Protein AF-A0A4V1BXQ0-F1 (afdb_monomer_lite)

pLDDT: mean 83.35, std 16.19, range [37.81, 97.0]

Foldseek 3Di:
DDCVLVVVVVPDDPVLVVQLLVCQVVVNQLCVSQVCCCVPVVDHDHSVSSVVVVVVCVVVVHPSHD

Organism: NCBI:txid638

Structure (mmCIF, N/CA/C/O backbone):
data_AF-A0A4V1BXQ0-F1
#
_entry.id   AF-A0A4V1BXQ0-F1
#
loop_
_atom_site.group_PDB
_atom_site.id
_atom_site.type_symbol
_atom_site.label_atom_id
_atom_site.label_alt_id
_atom_site.label_comp_id
_atom_site.label_asym_id
_atom_site.label_entity_id
_atom_site.label_seq_id
_atom_site.pdbx_PDB_ins_code
_atom_site.Cartn_x
_atom_site.Cartn_y
_atom_site.Cartn_z
_atom_site.occupancy
_atom_site.B_iso_or_equiv
_atom_site.auth_seq_id
_atom_site.auth_comp_id
_atom_site.auth_asym_id
_atom_site.auth_atom_id
_atom_site.pdbx_PDB_model_num
ATOM 1 N N . MET A 1 1 ? 16.626 13.321 0.823 1.00 37.81 1 MET A N 1
ATOM 2 C CA . MET A 1 1 ? 15.976 12.070 1.290 1.00 37.81 1 MET A CA 1
ATOM 3 C C . MET A 1 1 ? 14.563 12.396 1.768 1.00 37.81 1 MET A C 1
ATOM 5 O O . MET A 1 1 ? 14.432 13.147 2.718 1.00 37.81 1 MET A O 1
ATOM 9 N N . ASN A 1 2 ? 13.501 11.933 1.089 1.00 38.28 2 ASN A N 1
ATOM 10 C CA . ASN A 1 2 ? 12.122 12.346 1.411 1.00 38.28 2 ASN A CA 1
ATOM 11 C C . ASN A 1 2 ? 11.358 11.236 2.173 1.00 38.28 2 ASN A C 1
ATOM 13 O O . ASN A 1 2 ? 10.710 10.342 1.602 1.00 38.28 2 ASN A O 1
ATOM 17 N N . THR A 1 3 ? 11.499 11.289 3.499 1.00 46.88 3 THR A N 1
ATOM 18 C CA . THR A 1 3 ? 11.040 10.330 4.527 1.00 46.88 3 THR A CA 1
ATOM 19 C C . THR A 1 3 ? 9.533 10.425 4.825 1.00 46.88 3 THR A C 1
ATOM 21 O O . THR A 1 3 ? 9.000 9.670 5.625 1.00 46.88 3 THR A O 1
ATOM 24 N N . SER A 1 4 ? 8.787 11.294 4.139 1.00 52.38 4 SER A N 1
ATOM 25 C CA . SER A 1 4 ? 7.390 11.594 4.498 1.00 52.38 4 SER A CA 1
ATOM 26 C C . SER A 1 4 ? 6.393 10.446 4.221 1.00 52.38 4 SER A C 1
ATOM 28 O O . SER A 1 4 ? 5.466 10.211 4.992 1.00 52.38 4 SER A O 1
ATOM 30 N N . ALA A 1 5 ? 6.599 9.654 3.159 1.00 50.69 5 ALA A N 1
ATOM 31 C CA . ALA A 1 5 ? 5.671 8.562 2.813 1.00 50.69 5 ALA A CA 1
ATOM 32 C C . ALA A 1 5 ? 5.852 7.282 3.657 1.00 50.69 5 ALA A C 1
ATOM 34 O O . ALA A 1 5 ? 4.895 6.530 3.810 1.00 50.69 5 ALA A O 1
ATOM 35 N N . ARG A 1 6 ? 7.054 7.038 4.210 1.00 49.66 6 ARG A N 1
ATOM 36 C CA . ARG A 1 6 ? 7.290 5.895 5.117 1.00 49.66 6 ARG A CA 1
ATOM 37 C C . ARG A 1 6 ? 6.543 6.110 6.431 1.00 49.66 6 ARG A C 1
ATOM 39 O O . ARG A 1 6 ? 5.865 5.200 6.883 1.00 49.66 6 ARG A O 1
ATOM 46 N N . ASN A 1 7 ? 6.609 7.322 6.985 1.00 53.81 7 ASN A N 1
ATOM 47 C CA . ASN A 1 7 ? 5.998 7.622 8.279 1.00 53.81 7 ASN A CA 1
ATOM 48 C C . ASN A 1 7 ? 4.479 7.428 8.285 1.00 53.81 7 ASN A C 1
ATOM 50 O O . ASN A 1 7 ? 3.969 6.838 9.224 1.00 53.81 7 ASN A O 1
ATOM 54 N N . LYS A 1 8 ? 3.754 7.829 7.232 1.00 52.78 8 LYS A N 1
ATOM 55 C CA . LYS A 1 8 ? 2.287 7.681 7.227 1.00 52.78 8 LYS A CA 1
ATOM 56 C C . LYS A 1 8 ? 1.794 6.236 7.087 1.00 52.78 8 LYS A C 1
ATOM 58 O O . LYS A 1 8 ? 0.745 5.938 7.638 1.00 52.78 8 LYS A O 1
ATOM 63 N N . LEU A 1 9 ? 2.516 5.354 6.382 1.00 58.50 9 LEU A N 1
ATOM 64 C CA . LEU A 1 9 ? 2.131 3.937 6.274 1.00 58.50 9 LEU A CA 1
ATOM 65 C C . LEU A 1 9 ? 2.633 3.107 7.469 1.00 58.50 9 LEU A C 1
ATOM 67 O O . LEU A 1 9 ? 1.927 2.221 7.938 1.00 58.50 9 LEU A O 1
ATOM 71 N N . HIS A 1 10 ? 3.825 3.414 7.997 1.00 55.72 10 HIS A N 1
ATOM 72 C CA . HIS A 1 10 ? 4.348 2.770 9.209 1.00 55.72 10 HIS A CA 1
ATOM 73 C C . HIS A 1 10 ? 3.542 3.105 10.467 1.00 55.72 10 HIS A C 1
ATOM 75 O O . HIS A 1 10 ? 3.497 2.287 11.374 1.00 55.72 10 HIS A O 1
ATOM 81 N N . GLN A 1 11 ? 2.880 4.265 10.506 1.00 56.50 11 GLN A N 1
ATOM 82 C CA . GLN A 1 11 ? 1.944 4.629 11.576 1.00 56.50 11 GLN A CA 1
ATOM 83 C C . GLN A 1 11 ? 0.593 3.901 11.479 1.00 56.50 11 GLN A C 1
ATOM 85 O O . GLN A 1 11 ? -0.236 4.048 12.371 1.00 56.50 11 GLN A O 1
ATOM 90 N N . GLN A 1 12 ? 0.338 3.135 10.411 1.00 66.38 12 GLN A N 1
ATOM 91 C CA . GLN A 1 12 ? -0.871 2.320 10.326 1.00 66.38 12 GLN A CA 1
ATOM 92 C C . GLN A 1 12 ? -0.687 1.006 11.070 1.00 66.38 12 GLN A C 1
ATOM 94 O O . GLN A 1 12 ? 0.420 0.471 11.139 1.00 66.38 12 GLN A O 1
ATOM 99 N N . THR A 1 13 ? -1.794 0.468 11.580 1.00 74.25 13 THR A N 1
ATOM 100 C CA . THR A 1 13 ? -1.812 -0.834 12.246 1.00 74.25 13 THR A CA 1
ATOM 101 C C . THR A 1 13 ? -1.191 -1.912 11.353 1.00 74.25 13 THR A C 1
ATOM 103 O O . THR A 1 13 ? -1.317 -1.875 10.122 1.00 74.25 13 THR A O 1
ATOM 106 N N . THR A 1 14 ? -0.544 -2.906 11.970 1.00 79.81 14 THR A N 1
ATOM 107 C CA . THR A 1 14 ? 0.015 -4.082 11.279 1.00 79.81 14 THR A CA 1
ATOM 108 C C . THR A 1 14 ? -1.013 -4.734 10.347 1.00 79.81 14 THR A C 1
ATOM 110 O O . THR A 1 14 ? -0.673 -5.159 9.243 1.00 79.81 14 THR A O 1
ATOM 113 N N . GLU A 1 15 ? -2.285 -4.723 10.752 1.00 84.44 15 GLU A N 1
ATOM 114 C CA . GLU A 1 15 ? -3.425 -5.213 9.977 1.00 84.44 15 GLU A CA 1
ATOM 115 C C . GLU A 1 15 ? -3.644 -4.433 8.671 1.00 84.44 15 GLU A C 1
ATOM 117 O O . GLU A 1 15 ? -3.762 -5.035 7.604 1.00 84.44 15 GLU A O 1
ATOM 122 N N . THR A 1 16 ? -3.614 -3.097 8.716 1.00 87.44 16 THR A N 1
ATOM 123 C CA . THR A 1 16 ? -3.790 -2.256 7.520 1.00 87.44 16 THR A CA 1
ATOM 124 C C . THR A 1 16 ? -2.700 -2.532 6.489 1.00 87.44 16 THR A C 1
ATOM 126 O O . THR A 1 16 ? -2.963 -2.653 5.291 1.00 87.44 16 THR A O 1
ATOM 129 N N . GLN A 1 17 ? -1.456 -2.665 6.948 1.00 88.00 17 GLN A N 1
ATOM 130 C CA . GLN A 1 17 ? -0.350 -2.971 6.052 1.00 88.00 17 GLN A CA 1
ATOM 131 C C . GLN A 1 17 ? -0.443 -4.387 5.475 1.00 88.00 17 GLN A C 1
ATOM 133 O O . GLN A 1 17 ? -0.121 -4.586 4.303 1.00 88.00 17 GLN A O 1
ATOM 138 N N . ALA A 1 18 ? -0.875 -5.367 6.276 1.00 90.44 18 ALA A N 1
ATOM 139 C CA . ALA A 1 18 ? -1.099 -6.732 5.812 1.00 90.44 18 ALA A CA 1
ATOM 140 C C . ALA A 1 18 ? -2.195 -6.780 4.737 1.00 90.44 18 ALA A C 1
ATOM 142 O O . ALA A 1 18 ? -1.992 -7.404 3.695 1.00 90.44 18 ALA A O 1
ATOM 143 N N . PHE A 1 19 ? -3.295 -6.048 4.938 1.00 92.69 19 PHE A N 1
ATOM 144 C CA . PHE A 1 19 ? -4.355 -5.896 3.943 1.00 92.69 19 PHE A CA 1
ATOM 145 C C . PHE A 1 19 ? -3.819 -5.310 2.631 1.00 92.69 19 PHE A C 1
ATOM 147 O O . PHE A 1 19 ? -4.013 -5.898 1.571 1.00 92.69 19 PHE A O 1
ATOM 154 N N . ILE A 1 20 ? -3.079 -4.197 2.697 1.00 92.88 20 ILE A N 1
ATOM 155 C CA . ILE A 1 20 ? -2.497 -3.556 1.508 1.00 92.88 20 ILE A CA 1
ATOM 156 C C . ILE A 1 20 ? -1.585 -4.524 0.751 1.00 92.88 20 ILE A C 1
ATOM 158 O O . ILE A 1 20 ? -1.721 -4.660 -0.462 1.00 92.88 20 ILE A O 1
ATOM 162 N N . ARG A 1 21 ? -0.670 -5.211 1.447 1.00 92.50 21 ARG A N 1
ATOM 163 C CA . ARG A 1 21 ? 0.256 -6.164 0.816 1.00 92.50 21 ARG A CA 1
ATOM 164 C C . ARG A 1 21 ? -0.483 -7.327 0.156 1.00 92.50 21 ARG A C 1
ATOM 166 O O . ARG A 1 21 ? -0.148 -7.682 -0.970 1.00 92.50 21 ARG A O 1
ATOM 173 N N . LYS A 1 22 ? -1.503 -7.876 0.822 1.00 93.88 22 LYS A N 1
ATOM 174 C CA . LYS A 1 22 ? -2.341 -8.951 0.276 1.00 93.88 22 LYS A CA 1
ATOM 175 C C . LYS A 1 22 ? -3.046 -8.516 -1.008 1.00 93.88 22 LYS A C 1
ATOM 177 O O . LYS A 1 22 ? -3.003 -9.232 -1.997 1.00 93.88 22 LYS A O 1
ATOM 182 N N . GLU A 1 23 ? -3.668 -7.342 -1.010 1.00 95.38 23 GLU A N 1
ATOM 183 C CA . GLU A 1 23 ? -4.407 -6.850 -2.177 1.00 95.38 23 GLU A CA 1
ATOM 184 C C . GLU A 1 23 ? -3.481 -6.509 -3.354 1.00 95.38 23 GLU A C 1
ATOM 186 O O . GLU A 1 23 ? -3.824 -6.781 -4.505 1.00 95.38 23 GLU A O 1
ATOM 191 N N . LEU A 1 24 ? -2.296 -5.953 -3.078 1.00 94.31 24 LEU A N 1
ATOM 192 C CA . LEU A 1 24 ? -1.286 -5.695 -4.107 1.00 94.31 24 LEU A CA 1
ATOM 193 C C . LEU A 1 24 ? -0.769 -6.992 -4.741 1.00 94.31 24 LEU A C 1
ATOM 195 O O . LEU A 1 24 ? -0.630 -7.043 -5.959 1.00 94.31 24 LEU A O 1
ATOM 199 N N . ALA A 1 25 ? -0.570 -8.048 -3.945 1.00 91.81 25 ALA A N 1
ATOM 200 C CA . ALA A 1 25 ? -0.199 -9.371 -4.450 1.00 91.81 25 ALA A CA 1
ATOM 201 C C . ALA A 1 25 ? -1.294 -10.012 -5.326 1.00 91.81 25 ALA A C 1
ATOM 203 O O . ALA A 1 25 ? -0.996 -10.846 -6.172 1.00 91.81 25 ALA A O 1
ATOM 204 N N . LEU A 1 26 ? -2.554 -9.600 -5.156 1.00 93.75 26 LEU A N 1
ATOM 205 C CA . LEU A 1 26 ? -3.678 -9.986 -6.017 1.00 93.75 26 LEU A CA 1
ATOM 206 C C . LEU A 1 26 ? -3.837 -9.063 -7.240 1.00 93.75 26 LEU A C 1
ATOM 208 O O . LEU A 1 26 ? -4.892 -9.063 -7.871 1.00 93.75 26 LEU A O 1
ATOM 212 N N . HIS A 1 27 ? -2.838 -8.226 -7.541 1.00 91.69 27 HIS A N 1
ATOM 213 C CA . HIS A 1 27 ? -2.869 -7.216 -8.605 1.00 91.69 27 HIS A CA 1
ATOM 214 C C . HIS A 1 27 ? -4.068 -6.254 -8.511 1.00 91.69 27 HIS A C 1
ATOM 216 O O . HIS A 1 27 ? -4.529 -5.686 -9.503 1.00 91.69 27 HIS A O 1
ATOM 222 N N . THR A 1 28 ? -4.585 -6.028 -7.298 1.00 94.69 28 THR A N 1
ATOM 223 C CA . THR A 1 28 ? -5.659 -5.056 -7.085 1.00 94.69 28 THR A CA 1
ATOM 224 C C . THR A 1 28 ? -5.096 -3.642 -7.189 1.00 94.69 28 THR A C 1
ATOM 226 O O . THR A 1 28 ? -4.096 -3.299 -6.556 1.00 94.69 28 THR A O 1
ATOM 229 N N . SER A 1 29 ? -5.755 -2.783 -7.971 1.00 95.31 29 SER A N 1
ATOM 230 C CA . SER A 1 29 ? -5.236 -1.438 -8.218 1.00 95.31 29 SER A CA 1
ATOM 231 C C . SER A 1 29 ? -5.212 -0.572 -6.944 1.00 95.31 29 SER A C 1
ATOM 233 O O . SER A 1 29 ? -6.128 -0.641 -6.115 1.00 95.31 29 SER A O 1
ATOM 235 N N . PRO A 1 30 ? -4.237 0.348 -6.803 1.00 95.56 30 PRO A N 1
ATOM 236 C CA . PRO A 1 30 ? -4.174 1.287 -5.681 1.00 95.56 30 PRO A CA 1
ATOM 237 C C . PRO A 1 30 ? -5.443 2.121 -5.450 1.00 95.56 30 PRO A C 1
ATOM 239 O O .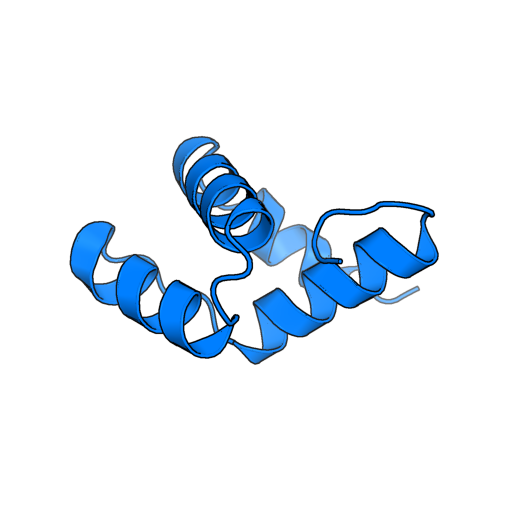 PRO A 1 30 ? -5.722 2.526 -4.323 1.00 95.56 30 PRO A O 1
ATOM 242 N N . ALA A 1 31 ? -6.227 2.392 -6.498 1.00 96.81 31 ALA A N 1
ATOM 243 C CA . ALA A 1 31 ? -7.506 3.089 -6.366 1.00 96.81 31 ALA A CA 1
ATOM 244 C C . ALA A 1 31 ? -8.565 2.217 -5.672 1.00 96.81 31 ALA A C 1
ATOM 246 O O . ALA A 1 31 ? -9.262 2.696 -4.779 1.00 96.81 31 ALA A O 1
ATOM 247 N N . VAL A 1 32 ? -8.636 0.932 -6.031 1.00 97.00 32 VAL A N 1
ATOM 248 C CA . VAL A 1 32 ? -9.562 -0.028 -5.416 1.00 97.00 32 VAL A CA 1
ATOM 249 C C . VAL A 1 32 ? -9.174 -0.298 -3.963 1.00 97.00 32 VAL A C 1
ATOM 251 O O . VAL A 1 32 ? -10.038 -0.249 -3.090 1.00 97.00 32 VAL A O 1
ATOM 254 N N . ILE A 1 33 ? -7.882 -0.490 -3.675 1.00 95.94 33 ILE A N 1
ATOM 255 C CA . ILE A 1 33 ? -7.380 -0.680 -2.301 1.00 95.94 33 ILE A CA 1
ATOM 256 C C . ILE A 1 33 ? -7.734 0.526 -1.424 1.00 95.94 33 ILE A C 1
ATOM 258 O O . ILE A 1 33 ? -8.233 0.358 -0.314 1.00 95.94 33 ILE A O 1
ATOM 262 N N . SER A 1 34 ? -7.531 1.745 -1.935 1.00 95.38 34 SER A N 1
ATOM 263 C CA . SER A 1 34 ? -7.885 2.991 -1.244 1.00 95.38 34 SER A CA 1
ATOM 264 C C . SER A 1 34 ? -9.374 3.042 -0.870 1.00 95.38 34 SER A C 1
ATOM 266 O O . SER A 1 34 ? -9.713 3.349 0.273 1.00 95.38 34 SER A O 1
ATOM 268 N N . GLY A 1 35 ? -10.264 2.673 -1.799 1.00 96.12 35 GLY A N 1
ATOM 269 C CA . GLY A 1 35 ? -11.701 2.581 -1.530 1.00 96.12 35 GLY A CA 1
ATOM 270 C C . GLY A 1 35 ? -12.047 1.494 -0.507 1.00 96.12 35 GLY A C 1
ATOM 271 O O . GLY A 1 35 ? -12.803 1.745 0.430 1.00 96.12 35 GLY A O 1
ATOM 272 N N . ARG A 1 36 ? -11.453 0.301 -0.637 1.00 95.88 36 ARG A N 1
ATOM 273 C CA . ARG A 1 36 ? -11.695 -0.832 0.271 1.00 95.88 36 ARG A CA 1
ATOM 274 C C . ARG A 1 36 ? -11.232 -0.549 1.697 1.00 95.88 36 ARG A C 1
ATOM 276 O O . ARG A 1 36 ? -11.958 -0.883 2.623 1.00 95.88 36 ARG A O 1
ATOM 283 N N . LEU A 1 37 ? -10.085 0.103 1.880 1.00 93.31 37 LEU A N 1
ATOM 284 C CA . LEU A 1 37 ? -9.601 0.520 3.201 1.00 93.31 37 LEU A CA 1
ATOM 285 C C . LEU A 1 37 ? -10.580 1.464 3.897 1.00 93.31 37 LEU A C 1
ATOM 287 O O . LEU A 1 37 ? -10.885 1.277 5.075 1.00 93.31 37 LEU A O 1
ATOM 291 N N . ARG A 1 38 ? -11.125 2.432 3.151 1.00 93.00 38 ARG A N 1
ATOM 292 C CA . ARG A 1 38 ? -12.119 3.367 3.681 1.00 93.00 38 ARG A CA 1
ATOM 293 C C . ARG A 1 38 ? -13.396 2.645 4.105 1.00 93.00 38 ARG A C 1
ATOM 295 O O . ARG A 1 38 ? -13.909 2.927 5.179 1.00 93.00 38 ARG A O 1
ATOM 302 N N . LEU A 1 39 ? -13.897 1.735 3.269 1.00 92.88 39 LEU A N 1
ATOM 303 C CA . LEU A 1 39 ? -15.169 1.048 3.508 1.00 92.88 39 LEU A CA 1
ATOM 304 C C . LEU A 1 39 ? -15.076 -0.043 4.581 1.00 92.88 39 LEU A C 1
ATOM 306 O O . LEU A 1 39 ? -15.971 -0.150 5.408 1.00 92.88 39 LEU A O 1
ATOM 310 N N . LYS A 1 40 ? -14.017 -0.861 4.563 1.00 89.38 40 LYS A N 1
ATOM 311 C CA . LYS A 1 40 ? -13.890 -2.038 5.439 1.00 89.38 40 LYS A CA 1
ATOM 312 C C . LYS A 1 40 ? -13.216 -1.741 6.772 1.00 89.38 40 LYS A C 1
ATOM 314 O O . LYS A 1 40 ? -13.551 -2.374 7.762 1.00 89.38 40 LYS A O 1
ATOM 319 N N . HIS A 1 41 ? -12.262 -0.812 6.788 1.00 85.38 41 HIS A N 1
ATOM 320 C CA . HIS A 1 41 ? -11.418 -0.564 7.958 1.00 85.38 41 HIS A CA 1
ATOM 321 C C . HIS A 1 41 ? -11.589 0.853 8.524 1.00 85.38 41 HIS A C 1
ATOM 323 O O . HIS A 1 41 ? -10.973 1.179 9.531 1.00 85.38 41 HIS A O 1
ATOM 329 N N . GLY A 1 42 ? -12.376 1.727 7.879 1.00 88.19 42 GLY A N 1
ATOM 330 C CA . GLY A 1 42 ? -12.484 3.140 8.270 1.00 88.19 42 GLY A CA 1
ATOM 331 C C . GLY A 1 42 ? -11.177 3.923 8.086 1.00 8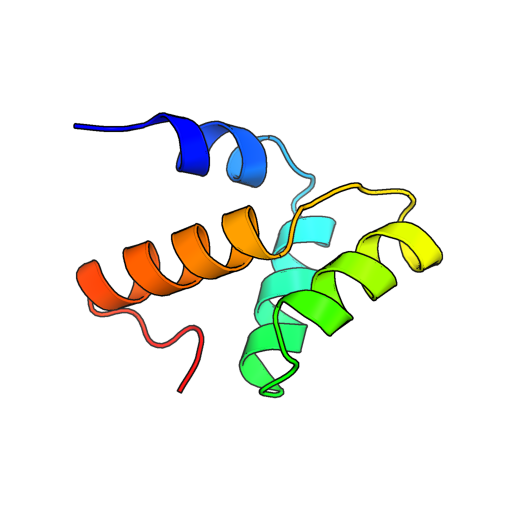8.19 42 GLY A C 1
ATOM 332 O O . GLY A 1 42 ? -11.036 5.040 8.578 1.00 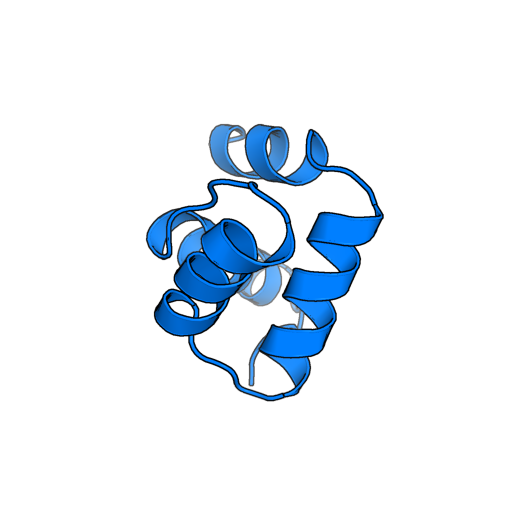88.19 42 GLY A O 1
ATOM 333 N N . VAL A 1 43 ? -10.205 3.348 7.373 1.00 89.69 43 VAL A N 1
ATOM 334 C CA . VAL A 1 43 ? -8.852 3.885 7.250 1.00 89.69 43 VAL A CA 1
ATOM 335 C C . VAL A 1 43 ? -8.699 4.645 5.937 1.00 89.69 43 VAL A C 1
ATOM 337 O O . VAL A 1 43 ? -8.968 4.122 4.855 1.00 89.69 43 VAL A O 1
ATOM 340 N N . TYR A 1 44 ? -8.188 5.875 6.012 1.00 90.06 44 TYR A N 1
ATOM 341 C CA . TYR A 1 44 ? -7.941 6.693 4.830 1.00 90.06 44 TYR A CA 1
ATOM 342 C C . TYR A 1 44 ? -6.483 6.617 4.361 1.00 90.06 44 TYR A C 1
ATOM 344 O O . TYR A 1 44 ? -5.584 7.225 4.942 1.00 90.06 44 TYR A O 1
ATOM 352 N N . VAL A 1 45 ? -6.259 5.920 3.244 1.00 90.44 45 VAL A N 1
ATOM 353 C CA . VAL A 1 45 ? -4.994 5.951 2.493 1.00 90.44 45 VAL A CA 1
ATOM 354 C C . VAL A 1 45 ? -5.290 6.340 1.060 1.00 90.44 45 VAL A C 1
ATOM 356 O O . VAL A 1 45 ? -6.061 5.668 0.381 1.00 90.44 45 VAL A O 1
ATOM 359 N N . SER A 1 46 ? -4.664 7.407 0.565 1.00 92.31 46 SER A N 1
ATOM 360 C CA . SER A 1 46 ? -4.852 7.827 -0.825 1.00 92.31 46 SER A CA 1
ATOM 361 C C . SER A 1 46 ? -4.153 6.887 -1.811 1.00 92.31 46 SER A C 1
ATOM 363 O O . SER A 1 46 ? -3.036 6.426 -1.559 1.00 92.31 46 SER A O 1
ATOM 365 N N . LYS A 1 47 ? -4.745 6.694 -2.999 1.00 93.69 47 LYS A N 1
ATOM 366 C CA . LYS A 1 47 ? -4.119 5.940 -4.106 1.00 93.69 47 LYS A CA 1
ATOM 367 C C . LYS A 1 47 ? -2.694 6.417 -4.422 1.00 93.69 47 LYS A C 1
ATOM 369 O O . LYS A 1 47 ? -1.806 5.607 -4.650 1.00 93.69 47 LYS A O 1
ATOM 374 N N . ASN A 1 48 ? -2.435 7.726 -4.342 1.00 94.06 48 ASN A N 1
ATOM 375 C CA . ASN A 1 48 ? -1.106 8.304 -4.581 1.00 94.06 48 ASN A CA 1
ATOM 376 C C . ASN A 1 48 ? -0.086 7.900 -3.505 1.00 94.06 48 ASN A C 1
ATOM 378 O O . ASN A 1 48 ? 1.109 7.793 -3.779 1.00 94.06 48 ASN A O 1
ATOM 382 N N . THR A 1 49 ? -0.528 7.678 -2.267 1.00 93.06 49 THR A N 1
ATOM 383 C CA . THR A 1 49 ? 0.336 7.150 -1.203 1.00 93.06 49 THR A CA 1
ATOM 384 C C . THR A 1 49 ? 0.705 5.698 -1.477 1.00 93.06 49 THR A C 1
ATOM 386 O O . THR A 1 49 ? 1.880 5.356 -1.377 1.00 93.06 49 THR A O 1
ATOM 389 N N . LEU A 1 50 ? -0.252 4.889 -1.930 1.00 93.56 50 LEU A N 1
ATOM 390 C CA . LEU A 1 50 ? -0.016 3.506 -2.346 1.00 93.56 50 LEU A CA 1
ATOM 391 C C . LEU A 1 50 ? 0.910 3.419 -3.573 1.00 93.56 50 LEU A C 1
ATOM 393 O O . LEU A 1 50 ? 1.875 2.664 -3.550 1.00 93.56 50 LEU A O 1
ATOM 397 N N . TYR A 1 51 ? 0.726 4.265 -4.593 1.00 93.88 51 TYR A N 1
ATOM 398 C CA . TYR A 1 51 ? 1.660 4.343 -5.727 1.00 93.88 51 TYR A CA 1
ATOM 399 C C . TYR A 1 51 ? 3.084 4.712 -5.295 1.00 93.88 51 TYR A C 1
ATOM 401 O O . TYR A 1 51 ? 4.054 4.126 -5.775 1.00 93.88 51 TYR A O 1
AT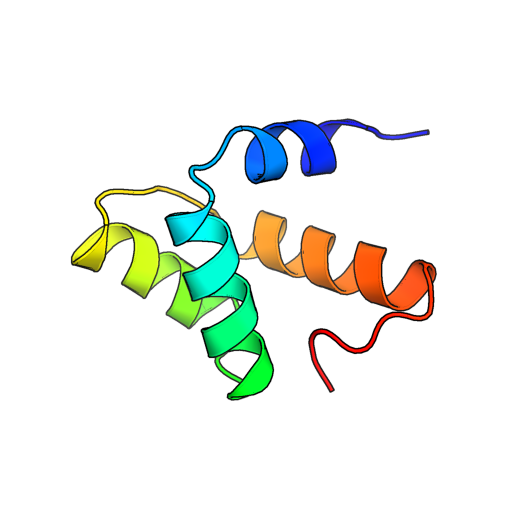OM 409 N N . ARG A 1 52 ? 3.240 5.662 -4.361 1.00 92.81 52 ARG A N 1
ATOM 410 C CA . ARG A 1 52 ? 4.561 5.998 -3.801 1.00 92.81 52 ARG A CA 1
ATOM 411 C C . ARG A 1 52 ? 5.159 4.842 -3.004 1.00 92.81 52 ARG A C 1
ATOM 413 O O . ARG A 1 52 ? 6.376 4.683 -3.030 1.00 92.81 52 ARG A O 1
ATOM 420 N N . TYR A 1 53 ? 4.334 4.067 -2.307 1.00 89.81 53 TYR A N 1
ATOM 421 C CA . TYR A 1 53 ? 4.763 2.879 -1.575 1.00 89.81 53 TYR A CA 1
ATOM 422 C C . TYR A 1 53 ? 5.300 1.803 -2.528 1.00 89.81 53 TYR A C 1
ATOM 424 O O . TYR A 1 53 ? 6.455 1.411 -2.385 1.00 89.81 53 TYR A O 1
ATOM 432 N N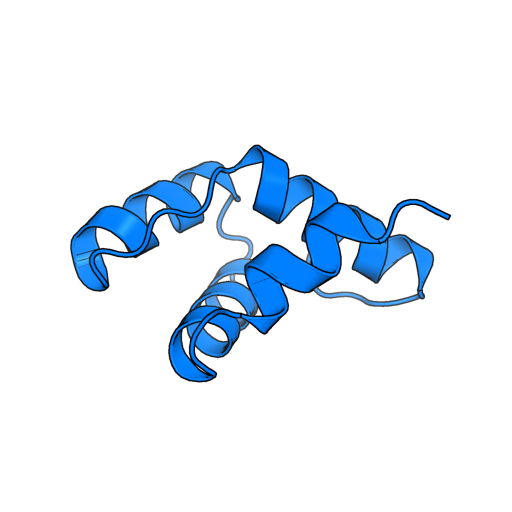 . ILE A 1 54 ? 4.542 1.452 -3.572 1.00 90.75 54 ILE A N 1
ATOM 433 C CA . ILE A 1 54 ? 4.963 0.508 -4.624 1.00 90.75 54 ILE A CA 1
ATOM 434 C C . ILE A 1 54 ? 6.245 0.985 -5.316 1.00 90.75 54 ILE A C 1
ATOM 436 O O . ILE A 1 54 ? 7.201 0.231 -5.461 1.00 90.75 54 ILE A O 1
ATOM 440 N N . LYS A 1 55 ? 6.306 2.266 -5.712 1.00 91.56 55 LYS A N 1
ATOM 441 C CA . LYS A 1 55 ? 7.496 2.832 -6.365 1.00 91.56 55 LYS A CA 1
ATOM 442 C C . LYS A 1 55 ? 8.737 2.708 -5.480 1.00 91.56 55 LYS A C 1
ATOM 444 O O . LYS A 1 55 ? 9.810 2.399 -5.985 1.00 91.56 55 LYS A O 1
ATOM 449 N N . LYS A 1 56 ? 8.606 2.973 -4.177 1.00 88.38 56 LYS A N 1
ATOM 450 C CA . LYS A 1 56 ? 9.718 2.849 -3.225 1.00 88.38 56 LYS A CA 1
ATOM 451 C C . LYS A 1 56 ? 10.164 1.402 -3.047 1.00 88.38 56 LYS A C 1
ATOM 453 O O . LYS A 1 56 ? 11.364 1.177 -2.982 1.00 88.38 56 LYS A O 1
ATOM 458 N N . ASP A 1 57 ? 9.225 0.463 -2.988 1.00 89.25 57 ASP A N 1
ATOM 459 C CA . ASP A 1 57 ? 9.529 -0.967 -2.924 1.00 89.25 57 ASP A CA 1
ATOM 460 C C . ASP A 1 57 ? 10.312 -1.430 -4.158 1.00 89.25 57 ASP A C 1
ATOM 462 O O . ASP A 1 57 ? 11.404 -1.975 -4.024 1.00 89.25 57 ASP A O 1
ATOM 466 N N . ARG A 1 58 ? 9.849 -1.064 -5.359 1.00 89.75 58 ARG A N 1
ATOM 467 C CA . ARG A 1 58 ? 10.544 -1.382 -6.614 1.00 89.75 58 ARG A CA 1
ATOM 468 C C . ARG A 1 58 ? 11.960 -0.804 -6.673 1.00 89.75 58 ARG A C 1
ATOM 470 O O . ARG A 1 58 ? 12.879 -1.468 -7.135 1.00 89.75 58 ARG A O 1
ATOM 477 N N . LEU A 1 59 ? 12.150 0.428 -6.192 1.00 91.06 59 LEU A N 1
ATOM 478 C CA . LEU A 1 59 ? 13.477 1.056 -6.109 1.00 91.06 59 LEU A CA 1
ATOM 479 C C . LEU A 1 59 ? 14.414 0.354 -5.114 1.00 91.06 59 LEU A C 1
ATOM 481 O O . LEU A 1 59 ? 15.625 0.491 -5.238 1.00 91.06 59 LEU A O 1
ATOM 485 N N . ALA A 1 60 ? 13.869 -0.384 -4.148 1.00 90.50 60 ALA A N 1
ATOM 486 C CA . ALA A 1 60 ? 14.628 -1.204 -3.209 1.00 90.50 60 ALA A CA 1
ATOM 487 C C . ALA A 1 60 ? 14.818 -2.657 -3.694 1.00 90.50 60 ALA A C 1
ATOM 489 O O . ALA A 1 60 ? 15.300 -3.486 -2.929 1.00 90.50 60 ALA A O 1
ATOM 490 N N . GLY A 1 61 ? 14.431 -2.980 -4.936 1.00 91.00 61 GLY A N 1
ATOM 491 C CA . GLY A 1 61 ? 14.482 -4.341 -5.484 1.00 91.00 61 GLY A CA 1
ATOM 492 C C . GLY A 1 61 ? 13.310 -5.240 -5.067 1.00 91.00 61 GLY A C 1
ATOM 493 O O . GLY A 1 61 ? 13.337 -6.442 -5.325 1.00 91.00 61 GLY A O 1
ATOM 494 N N . GLY A 1 62 ? 12.285 -4.673 -4.426 1.00 87.88 62 GLY A N 1
ATOM 495 C CA . GLY A 1 62 ? 11.072 -5.379 -4.033 1.00 87.88 62 GLY A CA 1
ATOM 496 C C . GLY A 1 62 ? 10.132 -5.678 -5.206 1.00 87.88 62 GLY A C 1
ATOM 497 O O . GLY A 1 62 ? 10.268 -5.143 -6.311 1.00 87.88 62 GLY A O 1
ATOM 498 N N . LYS A 1 63 ? 9.180 -6.581 -4.952 1.00 86.62 63 LYS A N 1
ATOM 499 C CA . LYS A 1 63 ? 8.213 -7.112 -5.928 1.00 86.62 63 LYS A CA 1
ATOM 500 C C . LYS A 1 63 ? 6.777 -7.046 -5.401 1.00 86.62 63 LYS A C 1
ATOM 502 O O . LYS A 1 63 ? 5.974 -7.926 -5.691 1.00 86.62 63 LYS A O 1
ATOM 507 N N . LEU A 1 64 ? 6.444 -6.025 -4.604 1.00 81.75 64 LEU A N 1
ATOM 508 C CA . LEU A 1 64 ? 5.102 -5.882 -4.017 1.00 81.75 64 LEU A CA 1
ATOM 509 C C . LEU A 1 64 ? 3.977 -5.792 -5.054 1.00 81.75 64 LEU A C 1
ATOM 511 O O . LEU A 1 64 ? 2.827 -6.042 -4.712 1.00 81.75 64 LEU A O 1
ATOM 515 N N . TYR A 1 65 ? 4.288 -5.384 -6.282 1.00 76.38 65 TYR A N 1
ATOM 516 C CA . TYR A 1 65 ? 3.332 -5.249 -7.372 1.00 76.38 65 TYR A CA 1
ATOM 517 C C . TYR A 1 65 ? 4.067 -5.520 -8.687 1.00 76.38 65 TYR A C 1
ATOM 519 O O . TYR A 1 65 ? 4.993 -4.774 -9.029 1.00 76.38 65 TYR A O 1
ATOM 527 N N . LEU A 1 66 ? 3.691 -6.609 -9.359 1.00 65.50 66 LEU A N 1
ATOM 528 C CA . LEU A 1 66 ? 4.253 -7.066 -10.633 1.00 65.50 66 LEU A CA 1
ATOM 529 C C . LEU A 1 66 ? 3.323 -6.696 -11.791 1.00 65.50 66 LEU A C 1
ATO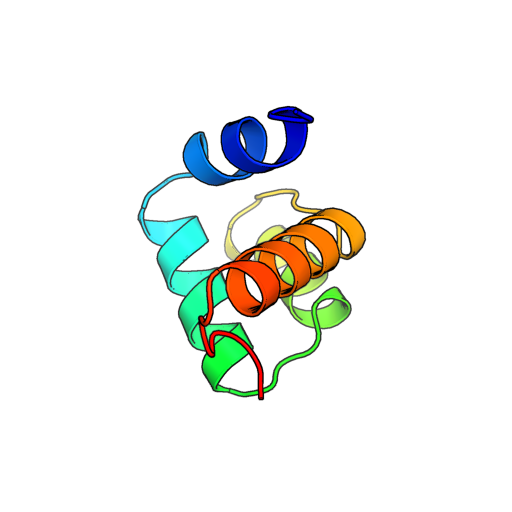M 531 O O . LEU A 1 66 ? 2.088 -6.832 -11.615 1.00 65.50 66 LEU A O 1
#

Sequence (66 aa):
MNTSARNKLHQQTTETQAFIRKELALHTSPAVISGRLRLKHGVYVSKNTLYRYIKKDRLAGGKLYL

Radius of gyration: 11.17 Å; chains: 1; bounding box: 31×22×23 Å

Secondary structure (DSSP, 8-state):
--THHHHHHHTS-HHHHHHHHHHHHTT--HHHHHHHHHHHH-----HHHHHHHHHHHHHTT--S--